Protein AF-A0A7K6ZG48-F1 (afdb_monomer_lite)

Foldseek 3Di:
DVVVVVVVVVVVLLVLQVPQPLHDSPDDDDSVLSVVSSVVVVVVVVVCVVDVDDDDPPPPVPVNDPDDPPVPPPPPDDDDDDDDDDDDDDDD

Structure (mmCIF, N/CA/C/O backbone):
data_AF-A0A7K6ZG48-F1
#
_entry.id   AF-A0A7K6ZG48-F1
#
loop_
_atom_site.group_PDB
_atom_site.id
_atom_site.type_symbol
_atom_site.label_atom_id
_atom_site.label_alt_id
_atom_site.label_comp_id
_atom_site.label_asym_id
_atom_site.label_entity_id
_atom_site.label_seq_id
_atom_site.pdbx_PDB_ins_code
_atom_site.Cartn_x
_atom_site.Cartn_y
_atom_site.Cartn_z
_atom_site.occupancy
_atom_site.B_iso_or_equiv
_atom_site.auth_seq_id
_atom_site.auth_comp_id
_atom_site.auth_asym_id
_atom_site.auth_atom_id
_atom_site.pdbx_PDB_model_num
ATOM 1 N N . ARG A 1 1 ? 18.416 -12.429 -17.538 1.00 88.12 1 ARG A N 1
ATOM 2 C CA . ARG A 1 1 ? 17.734 -13.134 -16.423 1.00 88.12 1 ARG A CA 1
ATOM 3 C C . ARG A 1 1 ? 17.492 -12.216 -15.218 1.00 88.12 1 ARG A C 1
ATOM 5 O O . ARG A 1 1 ? 16.332 -11.992 -14.905 1.00 88.12 1 ARG A O 1
ATOM 12 N N . GLU A 1 2 ? 18.518 -11.602 -14.614 1.00 97.00 2 GLU A N 1
ATOM 13 C CA . GLU A 1 2 ? 18.339 -10.780 -13.393 1.00 97.00 2 GLU A CA 1
ATOM 14 C C . GLU A 1 2 ? 17.392 -9.582 -13.564 1.00 97.00 2 GLU A C 1
ATOM 16 O O . GLU A 1 2 ? 16.512 -9.353 -12.739 1.00 97.00 2 GLU A O 1
ATOM 21 N N . ARG A 1 3 ? 17.470 -8.881 -14.703 1.00 96.94 3 ARG A N 1
ATOM 22 C CA . ARG A 1 3 ? 16.526 -7.797 -15.031 1.00 96.94 3 ARG A CA 1
ATOM 23 C C . ARG A 1 3 ? 15.057 -8.236 -14.981 1.00 96.94 3 ARG A C 1
ATOM 25 O O . ARG A 1 3 ? 14.214 -7.466 -14.536 1.00 96.94 3 ARG A O 1
ATOM 32 N N . ALA A 1 4 ? 14.740 -9.458 -15.417 1.00 96.50 4 ALA A N 1
ATOM 33 C CA . ALA A 1 4 ? 13.372 -9.973 -15.371 1.00 96.50 4 ALA A CA 1
ATOM 34 C C . ALA A 1 4 ? 12.921 -10.222 -13.924 1.00 96.50 4 ALA A C 1
ATOM 36 O O . ALA A 1 4 ? 11.833 -9.798 -13.544 1.00 96.50 4 ALA A O 1
ATOM 37 N N . ARG A 1 5 ? 13.793 -10.811 -13.095 1.00 97.38 5 ARG A N 1
ATOM 38 C CA . ARG A 1 5 ? 13.543 -11.015 -11.659 1.00 97.38 5 ARG A CA 1
ATOM 39 C C . ARG A 1 5 ? 13.270 -9.689 -10.944 1.00 97.38 5 ARG A C 1
ATOM 41 O O . ARG A 1 5 ? 12.285 -9.566 -10.219 1.00 97.38 5 ARG A O 1
ATOM 48 N N . MET A 1 6 ? 14.076 -8.669 -11.237 1.00 97.88 6 MET A N 1
ATOM 49 C CA . MET A 1 6 ? 13.897 -7.330 -10.675 1.00 97.88 6 MET A CA 1
ATOM 50 C C . MET A 1 6 ? 12.584 -6.665 -11.103 1.00 97.88 6 MET A C 1
ATOM 52 O O . MET A 1 6 ? 11.948 -6.016 -10.278 1.00 97.88 6 MET A O 1
ATOM 56 N N . ARG A 1 7 ? 12.127 -6.854 -12.351 1.00 96.75 7 ARG A N 1
ATOM 57 C CA . ARG A 1 7 ? 10.815 -6.347 -12.803 1.00 96.75 7 ARG A CA 1
ATOM 58 C C . ARG A 1 7 ? 9.660 -6.965 -12.016 1.00 96.75 7 ARG A C 1
ATOM 60 O O . ARG A 1 7 ? 8.753 -6.241 -11.610 1.00 96.75 7 ARG A O 1
ATOM 67 N N . VAL A 1 8 ? 9.707 -8.278 -11.773 1.00 97.56 8 VAL A N 1
ATOM 68 C CA . VAL A 1 8 ? 8.693 -8.982 -10.967 1.00 97.56 8 VAL A CA 1
ATOM 69 C C . VAL A 1 8 ? 8.666 -8.431 -9.541 1.00 97.56 8 VAL A C 1
ATOM 71 O O . VAL A 1 8 ? 7.594 -8.089 -9.040 1.00 97.56 8 VAL A O 1
ATOM 74 N N . LEU A 1 9 ? 9.838 -8.258 -8.922 1.00 96.69 9 LEU A N 1
ATOM 75 C CA . LEU A 1 9 ? 9.948 -7.690 -7.579 1.00 96.69 9 LEU A CA 1
ATOM 76 C C . LEU A 1 9 ? 9.393 -6.258 -7.507 1.00 96.69 9 LEU A C 1
ATOM 78 O O . LEU A 1 9 ? 8.608 -5.948 -6.614 1.00 96.69 9 LEU A O 1
ATOM 82 N N . SER A 1 10 ? 9.747 -5.392 -8.459 1.00 95.31 10 SER A N 1
ATOM 83 C CA . SER A 1 10 ? 9.237 -4.015 -8.510 1.00 95.31 10 SER A CA 1
ATOM 84 C C . SER A 1 10 ? 7.719 -3.960 -8.699 1.00 95.31 10 SER A C 1
ATOM 86 O O . SER A 1 10 ? 7.051 -3.122 -8.090 1.00 95.31 10 SER A O 1
ATOM 88 N N . LYS A 1 11 ? 7.151 -4.877 -9.495 1.00 95.44 11 LYS A N 1
ATOM 89 C CA . LYS A 1 11 ? 5.695 -5.000 -9.656 1.00 95.44 11 LYS A CA 1
ATOM 90 C C . LYS A 1 11 ? 5.024 -5.413 -8.344 1.00 95.44 11 LYS A C 1
ATOM 92 O O . LYS A 1 11 ? 4.001 -4.837 -7.990 1.00 95.44 11 LYS A O 1
ATOM 97 N N . ALA A 1 12 ? 5.606 -6.358 -7.604 1.00 96.50 12 ALA A N 1
ATOM 98 C CA . ALA A 1 12 ? 5.101 -6.760 -6.290 1.00 96.50 12 ALA A CA 1
ATOM 99 C C . ALA A 1 12 ? 5.152 -5.605 -5.273 1.00 96.50 12 ALA A C 1
ATOM 101 O O . ALA A 1 12 ? 4.153 -5.337 -4.613 1.00 96.50 12 ALA A O 1
ATOM 102 N N . PHE A 1 13 ? 6.261 -4.858 -5.217 1.00 95.12 13 PHE A N 1
ATOM 103 C CA . PHE A 1 13 ? 6.369 -3.660 -4.375 1.00 95.12 13 PHE A CA 1
ATOM 104 C C . PHE A 1 13 ? 5.332 -2.594 -4.739 1.00 95.12 13 PHE A C 1
ATOM 106 O O . PHE A 1 13 ? 4.729 -2.001 -3.853 1.00 95.12 13 PHE A O 1
ATOM 113 N N . SER A 1 14 ? 5.083 -2.374 -6.032 1.00 93.75 14 SER A N 1
ATOM 114 C CA . SER A 1 14 ? 4.072 -1.406 -6.482 1.00 93.75 14 SER A CA 1
ATOM 115 C C . SER A 1 14 ? 2.669 -1.796 -6.013 1.00 93.75 14 SER A C 1
ATOM 117 O O . SER A 1 14 ? 1.943 -0.945 -5.514 1.00 93.75 14 SER A O 1
ATOM 119 N N . ARG A 1 15 ? 2.325 -3.090 -6.089 1.00 94.31 15 ARG A N 1
ATOM 120 C CA . ARG A 1 15 ? 1.056 -3.623 -5.565 1.00 94.31 15 ARG A CA 1
ATOM 121 C C . ARG A 1 15 ? 0.939 -3.470 -4.049 1.00 94.31 15 ARG A C 1
ATOM 123 O O . ARG A 1 15 ? -0.136 -3.152 -3.554 1.00 94.31 15 ARG A O 1
ATOM 130 N N . LEU A 1 16 ? 2.038 -3.675 -3.323 1.00 95.19 16 LEU A N 1
ATOM 131 C CA . LEU A 1 16 ? 2.066 -3.492 -1.873 1.00 95.19 16 LEU A CA 1
ATOM 132 C C . LEU A 1 16 ? 1.808 -2.030 -1.482 1.00 95.19 16 LEU A C 1
ATOM 134 O O . LEU A 1 16 ? 1.064 -1.773 -0.543 1.00 95.19 16 LEU A O 1
ATOM 138 N N . LYS A 1 17 ? 2.359 -1.062 -2.227 1.00 91.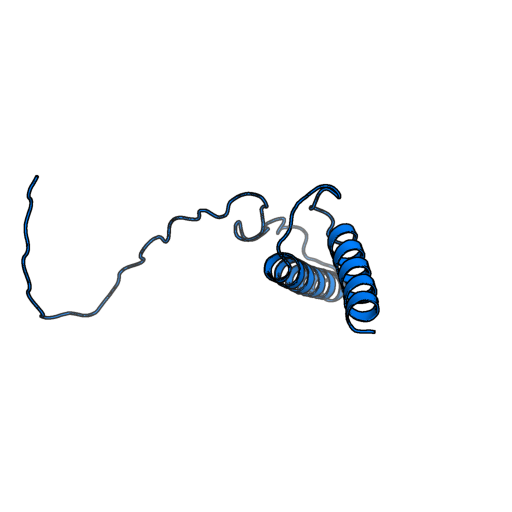94 17 LYS A N 1
ATOM 139 C CA . LYS A 1 17 ? 2.068 0.361 -1.988 1.00 91.94 17 LYS A CA 1
ATOM 140 C C . LYS A 1 17 ? 0.584 0.676 -2.163 1.00 91.94 17 LYS A C 1
ATOM 142 O O . LYS A 1 17 ? 0.014 1.351 -1.322 1.00 91.94 17 LYS A O 1
ATOM 147 N N . THR A 1 18 ? -0.042 0.157 -3.220 1.00 92.12 18 THR A N 1
ATOM 148 C CA . THR A 1 18 ? -1.464 0.418 -3.508 1.00 92.12 18 THR A CA 1
ATOM 149 C C . THR A 1 18 ? -2.427 -0.229 -2.513 1.00 92.12 18 THR A C 1
ATOM 151 O O . THR A 1 18 ? -3.596 0.129 -2.503 1.00 92.12 18 THR A O 1
ATOM 154 N N . SER A 1 19 ? -1.968 -1.180 -1.690 1.00 91.75 19 SER A N 1
ATOM 155 C CA . SER A 1 19 ? -2.781 -1.755 -0.609 1.00 91.75 19 SER A CA 1
ATOM 156 C C . SER A 1 19 ? -2.730 -0.959 0.699 1.00 91.75 19 SER A C 1
ATOM 158 O O . SER A 1 19 ? -3.405 -1.336 1.652 1.00 91.75 19 SER A O 1
ATOM 160 N N . LEU A 1 20 ? -1.920 0.102 0.780 1.00 90.75 20 LEU A N 1
ATOM 161 C CA . LEU A 1 20 ? -1.842 0.958 1.963 1.00 90.75 20 LEU A CA 1
ATOM 162 C C . LEU A 1 20 ? -2.931 2.042 1.877 1.00 90.75 20 LEU A C 1
ATOM 164 O O . LEU A 1 20 ? -2.888 2.852 0.952 1.00 90.75 20 LEU A O 1
ATOM 168 N N . PRO A 1 21 ? -3.890 2.100 2.818 1.00 84.94 21 PRO A N 1
ATOM 169 C CA . PRO A 1 21 ? -5.108 2.893 2.634 1.00 84.94 21 PRO A CA 1
ATOM 170 C C . PRO A 1 21 ? -4.901 4.415 2.711 1.00 84.94 21 PRO A C 1
ATOM 172 O O . PRO A 1 21 ? -5.689 5.160 2.142 1.00 84.94 21 PRO A O 1
ATOM 175 N N . TRP A 1 22 ? -3.839 4.887 3.372 1.00 82.75 22 TRP A N 1
ATOM 176 C CA . TRP A 1 22 ? -3.517 6.319 3.517 1.00 82.75 22 TRP A CA 1
ATOM 177 C C . TRP A 1 22 ? -2.441 6.813 2.541 1.00 82.75 22 TRP A C 1
ATOM 179 O O . TRP A 1 22 ? -1.980 7.947 2.651 1.00 82.75 22 TRP A O 1
ATOM 189 N N . VAL A 1 23 ? -1.987 5.964 1.616 1.00 84.38 23 VAL A N 1
ATOM 190 C CA . VAL A 1 23 ? -0.891 6.297 0.702 1.00 84.38 23 VAL A CA 1
ATOM 191 C C . VAL A 1 23 ? -1.450 6.513 -0.704 1.00 84.38 23 VAL A C 1
ATOM 193 O O . VAL A 1 23 ? -1.888 5.549 -1.334 1.00 84.38 23 VAL A O 1
ATOM 196 N N . PRO A 1 24 ? -1.384 7.743 -1.247 1.00 82.25 24 PRO A N 1
ATOM 197 C CA . PRO A 1 24 ? -1.733 7.994 -2.641 1.00 82.25 24 PRO A CA 1
ATOM 198 C C . PRO A 1 24 ? -0.896 7.129 -3.606 1.00 82.25 24 PRO A C 1
ATOM 200 O O . PRO A 1 24 ? 0.296 6.914 -3.359 1.00 82.25 24 PRO A O 1
ATOM 203 N N . PRO A 1 25 ? -1.465 6.638 -4.721 1.00 76.69 25 PRO A N 1
ATOM 204 C CA . PRO A 1 25 ? -0.805 5.673 -5.611 1.00 76.69 25 PRO A CA 1
ATOM 205 C C . PRO A 1 25 ? 0.469 6.213 -6.292 1.00 76.69 25 PRO A C 1
ATOM 207 O O . PRO A 1 25 ? 1.387 5.451 -6.611 1.00 76.69 25 PRO A O 1
ATOM 210 N N . ASP A 1 26 ? 0.546 7.526 -6.482 1.00 82.12 26 ASP A N 1
ATOM 211 C CA . ASP A 1 26 ? 1.666 8.285 -7.041 1.00 82.12 26 ASP A CA 1
ATOM 212 C C . ASP A 1 26 ? 2.772 8.591 -6.012 1.00 82.12 26 ASP A C 1
ATOM 214 O O . ASP A 1 26 ? 3.864 9.048 -6.366 1.00 82.12 26 ASP A O 1
ATOM 218 N N . THR A 1 27 ? 2.548 8.239 -4.745 1.00 85.81 27 THR A N 1
ATOM 219 C CA . THR A 1 27 ? 3.508 8.460 -3.667 1.00 85.81 27 THR A CA 1
ATOM 220 C C . THR A 1 27 ? 4.783 7.634 -3.851 1.00 85.81 27 THR A C 1
ATOM 222 O O . THR A 1 27 ? 4.786 6.400 -4.028 1.00 85.81 27 THR A O 1
ATOM 225 N N . LYS A 1 28 ? 5.920 8.329 -3.752 1.00 86.94 28 LYS A N 1
ATOM 226 C CA . LYS A 1 28 ? 7.262 7.740 -3.785 1.00 86.94 28 LYS A CA 1
ATOM 227 C C . LYS A 1 28 ? 7.658 7.225 -2.401 1.00 86.94 28 LYS A C 1
ATOM 229 O O . LYS A 1 28 ? 8.379 7.885 -1.665 1.00 86.94 28 LYS A O 1
ATOM 234 N N . LEU A 1 29 ? 7.218 6.013 -2.071 1.00 86.75 29 LEU A N 1
ATOM 235 C CA . LEU A 1 29 ? 7.715 5.284 -0.902 1.00 86.75 29 LEU A CA 1
ATOM 236 C C . LEU A 1 29 ? 9.033 4.566 -1.204 1.00 86.75 29 LEU A C 1
ATOM 238 O O . LEU A 1 29 ? 9.175 3.924 -2.251 1.00 86.75 29 LEU A O 1
ATOM 242 N N . SER A 1 30 ? 9.972 4.610 -0.256 1.00 92.06 30 SER A N 1
ATOM 243 C CA . SER A 1 30 ? 11.139 3.729 -0.287 1.00 92.06 30 SER A CA 1
ATOM 244 C C . SER A 1 30 ? 10.715 2.270 -0.058 1.00 92.06 30 SER A C 1
ATOM 246 O O . SER A 1 30 ? 9.635 1.990 0.474 1.00 92.06 30 SER A O 1
ATOM 248 N N . LYS A 1 31 ? 11.564 1.304 -0.446 1.00 92.44 31 LYS A N 1
ATOM 249 C CA . LYS A 1 31 ? 11.292 -0.123 -0.183 1.00 92.44 31 LYS A CA 1
ATOM 250 C C . LYS A 1 31 ? 11.144 -0.390 1.314 1.00 92.44 31 LYS A C 1
ATOM 252 O O . LYS A 1 31 ? 10.244 -1.120 1.710 1.00 92.44 31 LYS A O 1
ATOM 257 N N . LEU A 1 32 ? 12.002 0.218 2.130 1.00 92.88 32 LEU A N 1
ATOM 258 C CA . LEU A 1 32 ? 11.967 0.048 3.577 1.00 92.88 32 LEU A CA 1
ATOM 259 C C . LEU A 1 32 ? 10.681 0.625 4.174 1.00 92.88 32 LEU A C 1
ATOM 261 O O . LEU A 1 32 ? 10.008 -0.067 4.932 1.00 92.88 32 LEU A O 1
ATOM 265 N N . ASP A 1 33 ? 10.305 1.845 3.790 1.00 89.19 33 ASP A N 1
ATOM 266 C CA . ASP A 1 33 ? 9.089 2.482 4.308 1.00 89.19 33 ASP A CA 1
ATOM 267 C C . ASP A 1 33 ? 7.841 1.712 3.888 1.00 89.19 33 ASP A C 1
ATOM 269 O O . ASP A 1 33 ? 6.957 1.486 4.705 1.00 89.19 33 ASP A O 1
ATOM 273 N N . THR A 1 34 ? 7.807 1.215 2.647 1.00 92.25 34 THR A N 1
ATOM 274 C CA . THR A 1 34 ? 6.715 0.353 2.174 1.00 92.25 34 THR A CA 1
ATOM 275 C C . THR A 1 34 ? 6.565 -0.887 3.064 1.00 92.25 34 THR A C 1
ATOM 277 O O . THR A 1 34 ? 5.451 -1.235 3.446 1.00 92.25 34 THR A O 1
ATOM 280 N N . LEU A 1 35 ? 7.674 -1.541 3.432 1.00 94.44 35 LEU A N 1
ATOM 281 C CA . LEU A 1 35 ? 7.650 -2.719 4.307 1.00 94.44 35 LEU A CA 1
ATOM 282 C C . LEU A 1 35 ? 7.235 -2.377 5.744 1.00 94.44 35 LEU A C 1
ATOM 284 O O . LEU A 1 35 ? 6.490 -3.142 6.360 1.00 94.44 35 LEU A O 1
ATOM 288 N N . ARG A 1 36 ? 7.688 -1.233 6.273 1.00 90.12 36 ARG A N 1
ATOM 289 C CA . ARG A 1 36 ? 7.310 -0.750 7.610 1.00 90.12 36 ARG A CA 1
ATOM 290 C C . ARG A 1 36 ? 5.817 -0.447 7.682 1.00 90.12 36 ARG A C 1
ATOM 292 O O . ARG A 1 36 ? 5.138 -0.993 8.544 1.00 90.12 36 ARG A O 1
ATOM 299 N N . LEU A 1 37 ? 5.302 0.342 6.738 1.00 90.19 37 LEU A N 1
ATOM 300 C CA . LEU A 1 37 ? 3.881 0.691 6.660 1.00 90.19 37 LEU A CA 1
ATOM 301 C C . LEU A 1 37 ? 3.002 -0.555 6.500 1.00 90.19 37 LEU A C 1
ATOM 303 O O . LEU A 1 37 ? 1.995 -0.678 7.192 1.00 90.19 37 LEU A O 1
ATOM 307 N N . ALA A 1 38 ? 3.404 -1.505 5.650 1.00 92.81 38 ALA A N 1
ATOM 308 C CA . ALA A 1 38 ? 2.674 -2.758 5.475 1.00 92.81 38 ALA A CA 1
ATOM 309 C C . ALA A 1 38 ? 2.636 -3.599 6.757 1.00 92.81 38 ALA A C 1
ATOM 311 O O . ALA A 1 38 ? 1.579 -4.103 7.129 1.00 92.81 38 ALA A O 1
ATOM 312 N N . SER A 1 39 ? 3.768 -3.723 7.456 1.00 89.81 39 SER A N 1
ATOM 313 C CA . SER A 1 39 ? 3.840 -4.456 8.727 1.00 89.81 39 SER A CA 1
ATOM 314 C C . SER A 1 39 ? 2.925 -3.839 9.785 1.00 89.81 39 SER A C 1
ATOM 316 O O . SER A 1 39 ? 2.153 -4.558 10.419 1.00 89.81 39 SER A O 1
ATOM 318 N N . SER A 1 40 ? 2.954 -2.510 9.925 1.00 86.31 40 SER A N 1
ATOM 319 C CA . SER A 1 40 ? 2.069 -1.782 10.840 1.00 86.31 40 SER A CA 1
ATOM 320 C C . SER A 1 40 ? 0.597 -1.953 10.473 1.00 86.31 40 SER A C 1
ATOM 322 O O . SER A 1 40 ? -0.231 -2.172 11.352 1.00 86.31 40 SER A O 1
ATOM 324 N N . TYR A 1 41 ? 0.264 -1.914 9.179 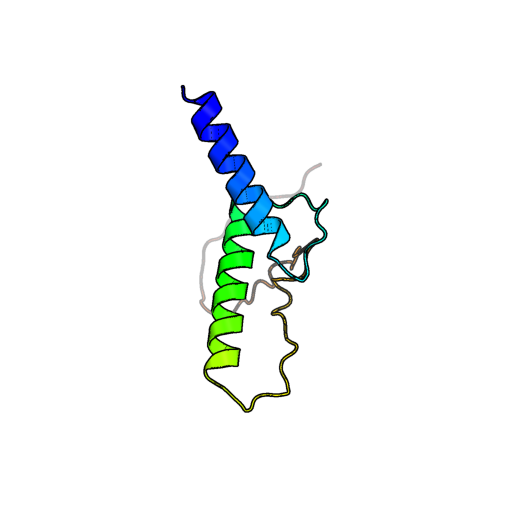1.00 91.75 41 TYR A N 1
ATOM 325 C CA . TYR A 1 41 ? -1.112 -2.103 8.727 1.00 91.75 41 TYR A CA 1
ATOM 326 C C . TYR A 1 41 ? -1.628 -3.515 9.028 1.00 91.75 41 TYR A C 1
ATOM 328 O O . TYR A 1 41 ? -2.737 -3.671 9.528 1.00 91.75 41 TYR A O 1
ATOM 336 N N . ILE A 1 42 ? -0.806 -4.548 8.811 1.00 90.62 42 ILE A N 1
ATOM 337 C CA . ILE A 1 42 ? -1.155 -5.929 9.174 1.00 90.62 42 ILE A CA 1
ATOM 338 C C . ILE A 1 42 ? -1.393 -6.053 10.684 1.00 90.62 42 ILE A C 1
ATOM 340 O O . ILE A 1 42 ? -2.361 -6.692 11.090 1.00 90.62 42 ILE A O 1
ATOM 344 N N . ALA A 1 43 ? -0.528 -5.467 11.517 1.00 85.56 43 ALA A N 1
ATOM 345 C CA . ALA A 1 43 ? -0.699 -5.489 12.971 1.00 85.56 43 ALA A CA 1
ATOM 346 C C . ALA A 1 43 ? -2.014 -4.819 13.393 1.00 85.56 43 ALA A C 1
ATOM 348 O O . ALA A 1 43 ? -2.767 -5.392 14.174 1.00 85.56 43 ALA A O 1
ATOM 349 N N . HIS A 1 44 ? -2.327 -3.670 12.796 1.00 83.06 44 HIS A N 1
ATOM 350 C CA . HIS A 1 44 ? -3.569 -2.950 13.046 1.00 83.06 44 HIS A CA 1
ATOM 351 C C . HIS A 1 44 ? -4.809 -3.771 12.667 1.00 83.06 44 HIS A C 1
ATOM 353 O O . HIS A 1 44 ? -5.714 -3.933 13.480 1.00 83.06 44 HIS A O 1
ATOM 359 N N . LEU A 1 45 ? -4.829 -4.361 11.467 1.00 88.31 45 LEU A N 1
ATOM 360 C CA . LEU A 1 45 ? -5.933 -5.226 11.042 1.00 88.31 45 LEU A CA 1
ATOM 361 C C . LEU A 1 45 ? -6.101 -6.436 11.971 1.00 88.31 45 LEU A C 1
ATOM 363 O O . LEU A 1 45 ? -7.224 -6.830 12.264 1.00 88.31 45 LEU A O 1
ATOM 367 N N . ARG A 1 46 ? -4.999 -7.016 12.465 1.00 87.06 46 ARG A N 1
ATOM 368 C CA . ARG A 1 46 ? -5.053 -8.118 13.438 1.00 87.06 46 ARG A CA 1
ATOM 369 C C . ARG A 1 46 ? -5.679 -7.688 14.761 1.00 87.06 46 ARG A C 1
ATOM 371 O O . ARG A 1 46 ? -6.477 -8.448 15.289 1.00 87.06 46 ARG A O 1
ATOM 378 N N . GLN A 1 47 ? -5.348 -6.499 15.264 1.00 82.88 47 GLN A N 1
ATOM 379 C CA . GLN A 1 47 ? -5.950 -5.958 16.487 1.00 82.88 47 GLN A CA 1
ATOM 380 C C . GLN A 1 47 ? -7.451 -5.709 16.306 1.00 82.88 47 GLN A C 1
ATOM 382 O O . GLN A 1 47 ? -8.232 -6.165 17.131 1.00 82.88 47 GLN A O 1
ATOM 387 N N . LEU A 1 48 ? -7.860 -5.083 15.195 1.00 84.38 48 LEU A N 1
ATOM 388 C CA . LEU A 1 48 ? -9.278 -4.856 14.882 1.00 84.38 48 LEU A CA 1
ATOM 389 C C . LEU A 1 48 ? -10.087 -6.158 14.814 1.00 84.38 48 LEU A C 1
ATOM 391 O O . LEU A 1 48 ? -11.221 -6.203 15.266 1.00 84.38 48 LEU A O 1
ATOM 395 N N . LEU A 1 49 ? -9.509 -7.223 14.254 1.00 86.88 49 LEU A N 1
ATOM 396 C CA . LEU A 1 49 ? -10.175 -8.527 14.169 1.00 86.88 49 LEU A CA 1
ATOM 397 C C . LEU A 1 49 ? -10.217 -9.278 15.508 1.00 86.88 49 LEU A C 1
ATOM 399 O O . LEU A 1 49 ? -11.039 -10.174 15.673 1.00 86.88 49 LEU A O 1
ATOM 403 N N . GLN A 1 50 ? -9.307 -8.967 16.434 1.00 82.31 50 GLN A N 1
ATOM 404 C CA . GLN A 1 50 ? -9.256 -9.576 17.767 1.00 82.31 50 GLN A CA 1
ATOM 405 C C . GLN A 1 50 ? -10.142 -8.840 18.779 1.00 82.31 50 GLN A C 1
ATOM 407 O O . GLN A 1 50 ? -10.589 -9.452 19.746 1.00 82.31 50 GLN A O 1
ATOM 412 N N . GLU A 1 51 ? -10.414 -7.557 18.548 1.00 65.88 51 GLU A N 1
ATOM 413 C CA . GLU A 1 51 ? -11.151 -6.684 19.453 1.00 65.88 51 GLU A CA 1
ATOM 414 C C . GLU A 1 51 ? -12.409 -6.133 18.757 1.00 65.88 51 GLU A C 1
ATOM 416 O O . GLU A 1 51 ? -12.387 -5.068 18.149 1.00 65.88 51 GLU A O 1
ATOM 421 N N . GLU A 1 52 ? -13.550 -6.813 18.901 1.00 58.62 52 GLU A N 1
ATOM 422 C CA . GLU A 1 52 ? -14.881 -6.330 18.464 1.00 58.62 52 GLU A CA 1
ATOM 423 C C . GLU A 1 52 ? -15.349 -5.042 19.197 1.00 58.62 52 GLU A C 1
ATOM 425 O O . GLU A 1 52 ? -16.510 -4.652 19.083 1.00 58.62 52 GLU A O 1
ATOM 430 N N . ARG A 1 53 ? -14.504 -4.385 20.016 1.00 53.69 53 ARG A N 1
ATOM 431 C CA . ARG A 1 53 ? -14.940 -3.357 20.984 1.00 53.69 53 ARG A CA 1
ATOM 432 C C . ARG A 1 53 ? -13.932 -2.259 21.373 1.00 53.69 53 ARG A C 1
ATOM 434 O O . ARG A 1 53 ? -13.972 -1.799 22.508 1.00 53.69 53 ARG A O 1
ATOM 441 N N . TYR A 1 54 ? -13.114 -1.733 20.461 1.00 52.00 54 TYR A N 1
ATOM 442 C CA . TYR A 1 54 ? -12.454 -0.434 20.713 1.00 52.00 54 TYR A CA 1
ATOM 443 C C . TYR A 1 54 ? -12.614 0.560 19.555 1.00 52.00 54 TYR A C 1
ATOM 445 O O . TYR A 1 54 ? -11.734 0.773 18.725 1.00 52.00 54 TYR A O 1
ATOM 453 N N . GLU A 1 55 ? -13.775 1.218 19.564 1.00 51.66 55 GLU A N 1
ATOM 454 C CA . GLU A 1 55 ? -13.917 2.638 19.225 1.00 51.66 55 GLU A CA 1
ATOM 455 C C . GLU A 1 55 ? -12.935 3.440 20.102 1.00 51.66 55 GLU A C 1
ATOM 457 O O . GLU A 1 55 ? -12.961 3.302 21.325 1.00 51.66 55 GLU A O 1
ATOM 462 N N . GLY A 1 56 ? -12.059 4.262 19.515 1.00 49.84 56 GLY A N 1
ATOM 463 C CA . GLY A 1 56 ? -11.333 5.273 20.302 1.00 49.84 56 GLY A CA 1
ATOM 464 C C . GLY A 1 56 ? -9.814 5.354 20.173 1.00 49.84 56 GLY A C 1
ATOM 465 O O . GLY A 1 56 ? -9.178 5.939 21.045 1.00 49.84 56 GLY A O 1
ATOM 466 N N . ALA A 1 57 ? -9.200 4.856 19.099 1.00 49.88 57 ALA A N 1
ATOM 467 C CA . ALA A 1 57 ? -7.818 5.227 18.798 1.00 49.88 57 ALA A CA 1
ATOM 468 C C . ALA A 1 57 ? -7.559 5.305 17.292 1.00 49.88 57 ALA A C 1
ATOM 470 O O . ALA A 1 57 ? -6.745 4.578 16.733 1.00 49.88 57 ALA A O 1
ATOM 471 N N . TYR A 1 58 ? -8.124 6.336 16.667 1.00 53.00 58 TYR A N 1
ATOM 472 C CA . TYR A 1 58 ? -7.561 6.969 15.465 1.00 53.00 58 TYR A CA 1
ATOM 473 C C . TYR A 1 58 ? -6.139 7.534 15.695 1.00 53.00 58 TYR A C 1
ATOM 475 O O . TYR A 1 58 ? -5.615 8.279 14.869 1.00 53.00 58 TYR A O 1
ATOM 483 N N . ALA A 1 59 ? -5.496 7.194 16.818 1.00 50.09 59 ALA A N 1
ATOM 484 C CA . ALA A 1 59 ? -4.093 7.415 17.084 1.00 50.09 59 ALA A CA 1
ATOM 485 C C . ALA A 1 59 ? -3.273 6.477 16.195 1.00 50.09 59 ALA A C 1
ATOM 487 O O . ALA A 1 59 ? -2.657 5.506 16.634 1.00 50.09 59 ALA A O 1
ATOM 488 N N . HIS A 1 60 ? -3.216 6.835 14.913 1.00 52.78 60 HIS A N 1
ATOM 489 C CA . HIS A 1 60 ? -1.970 6.729 14.187 1.00 52.78 60 HIS A CA 1
ATOM 490 C C . HIS A 1 60 ? -0.890 7.244 15.137 1.00 52.78 60 HIS A C 1
ATOM 492 O O . HIS A 1 60 ? -0.960 8.416 15.529 1.00 52.78 60 HIS A O 1
ATOM 498 N N . PRO A 1 61 ? 0.086 6.422 15.565 1.00 46.44 61 PRO A N 1
ATOM 499 C CA . PRO A 1 61 ? 1.249 7.018 16.170 1.00 46.44 61 PRO A CA 1
ATOM 500 C C . PRO A 1 61 ? 1.746 7.965 15.081 1.00 46.44 61 PRO A C 1
ATOM 502 O O . PRO A 1 61 ? 1.909 7.567 13.926 1.00 46.44 61 PRO A O 1
ATOM 505 N N . VAL A 1 62 ? 1.863 9.245 15.412 1.00 49.56 62 VAL A N 1
ATOM 506 C CA . VAL A 1 62 ? 2.295 10.334 14.522 1.00 49.56 62 VAL A CA 1
ATOM 507 C C . VAL A 1 62 ? 3.605 10.020 13.770 1.00 49.56 62 VAL A C 1
ATOM 509 O O . VAL A 1 62 ? 3.998 10.748 12.875 1.00 49.56 62 VAL A O 1
ATOM 512 N N . SER A 1 63 ? 4.240 8.880 14.056 1.00 52.34 63 SER A N 1
ATOM 513 C CA . SER A 1 63 ? 5.238 8.160 13.262 1.00 52.34 63 SER A CA 1
ATOM 514 C C . SER A 1 63 ? 4.763 7.489 11.954 1.00 52.34 63 SER A C 1
ATOM 516 O O . SER A 1 63 ? 5.617 6.972 11.234 1.00 52.34 63 SER A O 1
ATOM 518 N N . LEU A 1 64 ? 3.468 7.491 11.598 1.00 57.09 64 LEU A N 1
ATOM 519 C CA . LEU A 1 64 ? 2.941 6.901 10.347 1.00 57.09 64 LEU A CA 1
ATOM 520 C C . LEU A 1 64 ? 2.302 7.909 9.370 1.00 57.09 64 LEU A C 1
ATOM 522 O O . LEU A 1 64 ? 1.864 7.503 8.292 1.00 57.09 64 LEU A O 1
ATOM 526 N N . THR A 1 65 ? 2.280 9.209 9.685 1.00 59.56 65 THR A N 1
ATOM 527 C CA . THR A 1 65 ? 1.814 10.246 8.750 1.00 59.56 65 THR A CA 1
ATOM 528 C C . THR A 1 65 ? 2.907 10.581 7.742 1.00 59.56 65 THR A C 1
ATOM 530 O O . THR A 1 65 ? 3.851 11.322 8.004 1.00 59.56 65 THR A O 1
ATOM 533 N N . TRP A 1 66 ? 2.786 9.981 6.566 1.00 51.16 66 TRP A N 1
ATOM 534 C CA . TRP A 1 66 ? 3.489 10.413 5.365 1.00 51.16 66 TRP A CA 1
ATOM 535 C C . TRP A 1 66 ? 2.940 11.787 4.908 1.00 51.16 66 TRP A C 1
ATOM 537 O O . TRP A 1 66 ? 1.718 11.938 4.947 1.00 51.16 66 TRP A O 1
ATOM 547 N N . PRO A 1 67 ? 3.751 12.761 4.428 1.00 58.47 67 PRO A N 1
ATOM 548 C CA . PRO A 1 67 ? 5.213 12.842 4.405 1.00 58.47 67 PRO A CA 1
ATOM 549 C C . PRO A 1 67 ? 5.747 13.581 5.648 1.00 58.47 67 PRO A C 1
ATOM 551 O O . PRO A 1 67 ? 5.072 14.440 6.194 1.00 58.47 67 PRO A O 1
ATOM 554 N N . PHE A 1 68 ? 6.993 13.324 6.044 1.00 52.72 68 PHE A N 1
ATOM 555 C CA . PHE A 1 68 ? 7.672 13.944 7.196 1.00 52.72 68 PHE A CA 1
ATOM 556 C C . PHE A 1 68 ? 7.196 13.476 8.580 1.00 52.72 68 PHE A C 1
ATOM 558 O O . PHE A 1 68 ? 6.480 14.168 9.292 1.00 52.72 68 PHE A O 1
ATOM 565 N N . VAL A 1 69 ? 7.822 12.407 9.069 1.00 55.19 69 VAL A N 1
ATOM 566 C CA . VAL A 1 69 ? 8.379 12.495 10.422 1.00 55.19 69 VAL A CA 1
ATOM 567 C C . VAL A 1 69 ? 9.823 12.958 10.342 1.00 55.19 69 VAL A C 1
ATOM 569 O O . VAL A 1 69 ? 10.768 12.194 10.505 1.00 55.19 69 VAL A O 1
ATOM 572 N N . VAL A 1 70 ? 9.982 14.268 10.153 1.00 48.16 70 VAL A N 1
ATOM 573 C CA . VAL A 1 70 ? 10.977 14.998 10.939 1.00 48.16 70 VAL A CA 1
ATOM 574 C C . VAL A 1 70 ? 10.362 15.209 12.324 1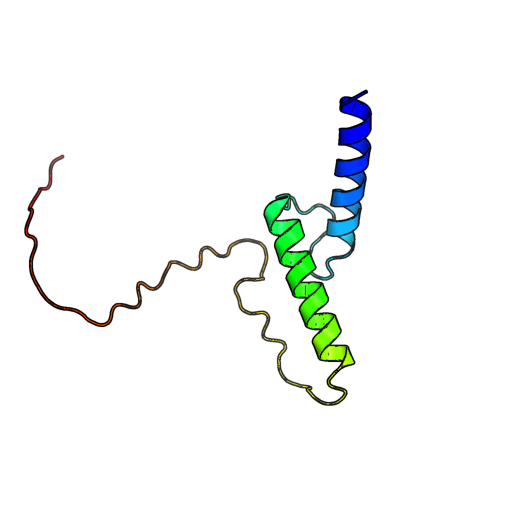.00 48.16 70 VAL A C 1
ATOM 576 O O . VAL A 1 70 ? 10.054 16.313 12.745 1.00 48.16 70 VAL A O 1
ATOM 579 N N . SER A 1 71 ? 10.117 14.118 13.052 1.00 44.28 71 SER A N 1
ATOM 580 C CA . SER A 1 71 ? 10.005 14.267 14.494 1.00 44.28 71 SER A CA 1
ATOM 581 C C . SER A 1 71 ? 11.439 14.513 14.924 1.00 44.28 71 SER A C 1
ATOM 583 O O . SER A 1 71 ? 12.241 13.577 14.973 1.00 44.28 71 SER A O 1
ATOM 585 N N . GLY A 1 72 ? 11.796 15.788 15.107 1.00 41.84 72 GLY A N 1
ATOM 586 C CA . GLY A 1 72 ? 12.992 16.142 15.851 1.00 41.84 72 GLY A CA 1
ATOM 587 C C . GLY A 1 72 ? 13.030 15.228 17.063 1.00 41.84 72 GLY A C 1
ATOM 588 O O . GLY A 1 72 ? 12.019 15.086 17.749 1.00 41.84 72 GLY A O 1
ATOM 589 N N . ARG A 1 73 ? 14.138 14.508 17.236 1.00 38.38 73 ARG A N 1
ATOM 590 C CA . ARG A 1 73 ? 14.388 13.744 18.452 1.00 38.38 73 A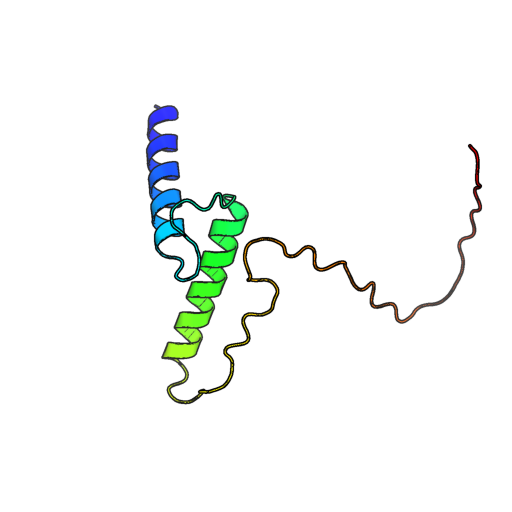RG A CA 1
ATOM 591 C C . ARG A 1 73 ? 14.153 14.716 19.615 1.00 38.38 73 ARG A C 1
ATOM 593 O O . ARG A 1 73 ? 14.916 15.677 19.697 1.00 38.38 73 ARG A O 1
ATOM 600 N N . PRO A 1 74 ? 13.150 14.541 20.492 1.00 40.19 74 PRO A N 1
ATOM 601 C CA . PRO A 1 74 ? 13.324 15.061 21.825 1.00 40.19 74 PRO A CA 1
ATOM 602 C C . PRO A 1 74 ? 14.365 14.131 22.441 1.00 40.19 74 PRO A C 1
ATOM 604 O O . PRO A 1 74 ? 14.108 12.950 22.683 1.00 40.19 74 PRO A O 1
ATOM 607 N N . ASP A 1 75 ? 15.584 14.643 22.555 1.00 42.03 75 ASP A N 1
ATOM 608 C CA . ASP A 1 75 ? 16.580 14.111 23.467 1.00 42.03 75 ASP A CA 1
ATOM 609 C C . ASP A 1 75 ? 15.939 14.134 24.861 1.00 42.03 75 ASP A C 1
ATOM 611 O O . ASP A 1 7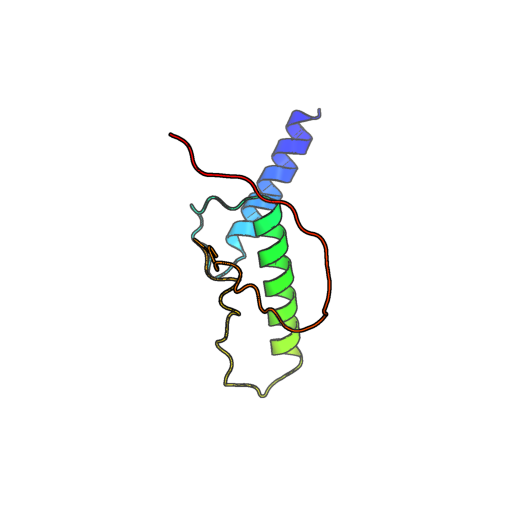5 ? 15.870 15.169 25.519 1.00 42.03 75 ASP A O 1
ATOM 615 N N . SER A 1 76 ? 15.296 13.029 25.239 1.00 35.56 76 SER A N 1
ATOM 616 C CA . SER A 1 76 ? 14.738 12.872 26.575 1.00 35.56 76 SER A CA 1
ATOM 617 C C . SER A 1 76 ? 15.876 12.401 27.464 1.00 35.56 76 SER A C 1
ATOM 619 O O . SER A 1 76 ? 16.006 11.216 27.765 1.00 35.56 76 SER A O 1
ATOM 621 N N . ASP A 1 77 ? 16.722 13.364 27.819 1.00 41.03 77 ASP A N 1
ATOM 622 C CA . ASP A 1 77 ? 17.659 13.297 28.927 1.00 41.03 77 ASP A CA 1
ATOM 623 C C . ASP A 1 77 ? 16.920 12.856 30.197 1.00 41.03 77 ASP A C 1
ATOM 625 O O . ASP A 1 77 ? 15.908 13.452 30.581 1.00 41.03 77 ASP A O 1
ATOM 629 N N . SER A 1 78 ? 17.417 11.801 30.844 1.00 37.59 78 SER A N 1
ATOM 630 C CA . SER A 1 78 ? 17.484 11.756 32.306 1.00 37.59 78 SER A CA 1
ATOM 631 C C . SER A 1 78 ? 18.322 10.580 32.806 1.00 37.59 78 SER A C 1
ATOM 633 O O . SER A 1 78 ? 17.874 9.434 32.817 1.00 37.59 78 SER A O 1
ATOM 635 N N . LYS A 1 79 ? 19.477 10.974 33.361 1.00 37.94 79 LYS A N 1
ATOM 636 C CA . LYS A 1 79 ? 20.352 10.303 34.341 1.00 37.94 79 LYS A CA 1
ATOM 637 C C . LYS A 1 79 ? 21.396 9.323 33.801 1.00 37.94 79 LYS A C 1
ATOM 639 O O . LYS A 1 79 ? 21.139 8.136 33.667 1.00 37.94 79 LYS A O 1
ATOM 644 N N . GLU A 1 80 ? 22.640 9.788 33.714 1.00 34.69 80 GLU A N 1
ATOM 645 C CA . GLU A 1 80 ? 23.582 9.597 34.825 1.00 34.69 80 GLU A CA 1
ATOM 646 C C . GLU A 1 80 ? 24.835 10.464 34.672 1.00 34.69 80 GLU A C 1
ATOM 648 O O . GLU A 1 80 ? 25.172 10.974 33.608 1.00 34.69 80 GLU A O 1
ATOM 653 N N . VAL A 1 81 ? 25.443 10.701 35.821 1.00 40.56 81 VAL A N 1
ATOM 654 C CA . VAL A 1 81 ? 26.417 11.733 36.134 1.00 40.56 81 VAL A CA 1
ATOM 655 C C . VAL A 1 81 ? 27.823 11.406 35.603 1.00 40.56 81 VAL A C 1
ATOM 657 O O . VAL A 1 81 ? 28.207 10.250 35.467 1.00 40.56 81 VAL A O 1
ATOM 660 N N . SER A 1 82 ? 28.614 12.469 35.444 1.00 40.34 82 SER A N 1
ATOM 661 C CA . SER A 1 82 ? 30.083 12.508 35.532 1.00 40.34 82 SER A CA 1
ATOM 662 C C . SER A 1 82 ? 30.941 12.274 34.277 1.00 40.34 82 SER A C 1
ATOM 664 O O . SER A 1 82 ? 31.211 11.169 33.825 1.00 40.34 82 SER A O 1
ATOM 666 N N . THR A 1 83 ? 31.543 13.404 33.883 1.00 43.00 83 THR A N 1
ATOM 667 C CA . THR A 1 83 ? 32.956 13.588 33.507 1.00 43.00 83 THR A CA 1
ATOM 668 C C . THR A 1 83 ? 33.462 12.968 32.205 1.00 43.00 83 THR A C 1
ATOM 670 O O . THR A 1 83 ? 34.046 11.891 32.198 1.00 43.00 83 THR A O 1
ATOM 673 N N . ALA A 1 84 ? 33.451 13.771 31.141 1.00 42.62 84 ALA A N 1
ATOM 674 C CA . ALA A 1 84 ? 34.612 13.899 30.261 1.00 42.62 84 ALA A CA 1
ATOM 675 C C . ALA A 1 84 ? 34.546 15.238 29.519 1.00 42.62 84 ALA A C 1
ATOM 677 O O . ALA A 1 84 ? 33.828 15.410 28.539 1.00 42.62 84 ALA A O 1
ATOM 678 N N . SER A 1 85 ? 35.315 16.200 30.017 1.00 49.38 85 SER A N 1
ATOM 679 C CA . SER A 1 85 ? 35.671 17.433 29.329 1.00 49.38 85 SER A CA 1
ATOM 680 C C . SER A 1 85 ? 36.128 17.154 27.896 1.00 49.38 85 SER A C 1
ATOM 682 O O . SER A 1 85 ? 36.908 16.224 27.687 1.00 49.38 85 SER A O 1
ATOM 684 N N . ARG A 1 86 ? 35.759 18.029 26.952 1.00 51.84 86 ARG A N 1
ATOM 685 C CA . ARG A 1 86 ? 36.694 18.650 25.995 1.00 51.84 86 ARG A CA 1
ATOM 686 C C . ARG A 1 86 ? 36.008 19.777 25.218 1.00 51.84 86 ARG A C 1
ATOM 688 O O . ARG A 1 86 ? 35.110 19.557 24.416 1.00 51.84 86 ARG A O 1
ATOM 695 N N . LEU A 1 87 ? 36.483 20.984 25.517 1.00 54.19 87 LEU A N 1
ATOM 696 C CA . LEU A 1 87 ? 36.353 22.219 24.751 1.00 54.19 87 LEU A CA 1
ATOM 697 C C . LEU A 1 87 ? 36.716 22.019 23.270 1.00 54.19 87 LEU A C 1
ATOM 699 O O . LEU A 1 87 ? 37.711 21.358 22.986 1.00 54.19 87 LEU A O 1
ATOM 703 N N . CYS A 1 88 ? 35.996 22.707 22.381 1.00 41.72 88 CYS A N 1
ATOM 704 C CA . CYS A 1 88 ? 36.495 23.589 21.305 1.00 41.72 88 CYS A CA 1
ATOM 705 C C . CYS A 1 88 ? 35.231 24.085 20.567 1.00 41.72 88 CYS A C 1
ATOM 707 O O . CYS A 1 88 ? 34.402 23.264 20.200 1.00 41.72 88 CYS A O 1
ATOM 709 N N . GLY A 1 89 ? 34.909 25.364 20.402 1.00 36.59 89 GLY A N 1
ATOM 710 C CA . GLY A 1 89 ? 35.757 26.514 20.123 1.00 36.59 89 GLY A CA 1
ATOM 711 C C . GLY A 1 89 ? 35.262 27.109 18.801 1.00 36.59 89 GLY A C 1
ATOM 712 O O . GLY A 1 89 ? 35.384 26.484 17.755 1.00 36.59 89 GLY A O 1
ATOM 713 N N . THR A 1 90 ? 34.633 28.277 18.881 1.00 42.25 90 THR A N 1
ATOM 714 C CA . THR A 1 90 ? 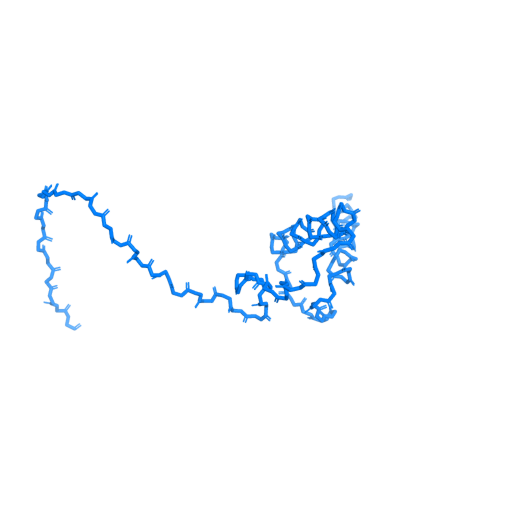34.213 29.137 17.767 1.00 42.25 90 THR A CA 1
ATOM 715 C C . THR A 1 90 ? 35.407 29.559 16.912 1.00 42.25 90 THR A C 1
ATOM 717 O O . THR A 1 90 ? 36.375 30.013 17.506 1.00 42.25 90 THR A O 1
ATOM 720 N N . THR A 1 91 ? 35.297 29.490 15.579 1.00 46.31 91 THR A N 1
ATOM 721 C CA . THR A 1 91 ? 35.805 30.421 14.529 1.00 46.31 91 THR A CA 1
ATOM 722 C C . THR A 1 91 ? 35.460 29.800 13.157 1.00 46.31 91 THR A C 1
ATOM 724 O O . THR A 1 91 ? 35.432 28.578 13.053 1.00 46.31 91 THR A O 1
ATOM 727 N N . ALA A 1 92 ? 35.172 30.489 12.051 1.00 35.78 92 ALA A N 1
ATOM 728 C CA . ALA A 1 92 ? 34.863 31.873 11.693 1.00 35.78 92 ALA A CA 1
ATOM 729 C C . ALA A 1 92 ? 33.959 31.807 10.441 1.00 35.78 92 ALA A C 1
ATOM 731 O O . ALA A 1 92 ? 34.075 30.800 9.700 1.00 35.78 92 ALA A O 1
#

Radius of gyration: 21.25 Å; chains: 1; bounding box: 52×45×53 Å

Secondary structure (DSSP, 8-state):
-HHHHHHHHHHHHHHHHHT-TTS-TT----HHHHHHHHHHHHHHHHHHHH-TT--------GGG-SS-------------------------

Sequence (92 aa):
RERARMRVLSKAFSRLKTSLPWVPPDTKLSKLDTLRLASSYIAHLRQLLQEERYEGAYAHPVSLTWPFVVSGRPDSDSKEVSTASRLCGTTA

InterPro domains:
  IPR011598 Myc-type, basic helix-loop-helix (bHLH) domain [PF00010] (1-46)
  IPR011598 Myc-type, basic helix-loop-helix (bHLH) domain [PS50888] (1-45)
  IPR011598 Myc-type, basic helix-loop-helix (bHLH) domain [SM00353] (1-51)
  IPR036638 Helix-loop-helix DNA-binding domain superfamily [G3DSA:4.10.280.10] (1-57)
  IPR036638 Helix-loop-helix DNA-binding domain superfamily [SSF47459] (1-59)
  IPR050283 E-box Binding Transcriptional Regulators [PTHR23349] (1-75)

pLDDT: mean 70.66, std 22.35, range [34.69, 97.88]

Organism: NCBI:txid2585814